P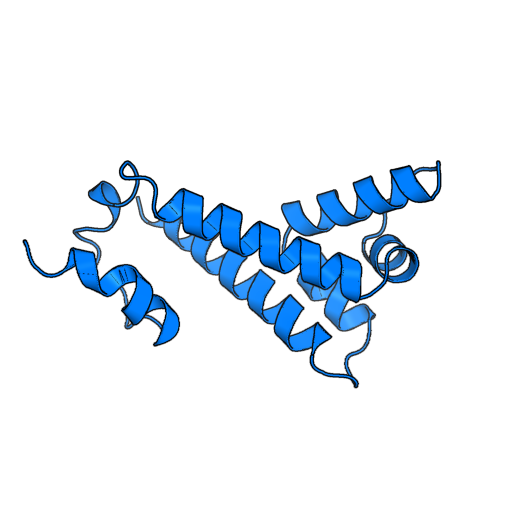rotein AF-A0A964NHQ1-F1 (afdb_monomer_lite)

Secondary structure (DSSP, 8-state):
--HHHHHHHHHHHHHHHHHHHHH-TT--HHHHHHHHHTSHHHHHHHHHHHHHHHTS----HHHHHHHH-HHHHHHHHHHHHHHHHHHHHSTTTTTTSTT---S---HHHHHHSGGGGS--

Foldseek 3Di:
DVVVVVVLVVLLVLLVVLLVLLVPPPRDLVVSQVSQVVNVVLLVVLQVVQCVVVVHGDDGSSSSCVRVDSVVSNVSSVVVSVVSLVVCVPPVNLVVPPPDPDDDDDPVVCVVCVVSPPPD

Structure (mmCIF, N/CA/C/O backbone):
data_AF-A0A964NHQ1-F1
#
_entry.id   AF-A0A964NHQ1-F1
#
loop_
_atom_site.group_PDB
_atom_site.id
_atom_site.type_symbol
_atom_site.label_atom_id
_atom_site.label_alt_id
_atom_site.label_comp_id
_atom_site.label_asym_id
_atom_site.label_entity_id
_atom_site.label_seq_id
_atom_site.pdbx_PDB_ins_code
_atom_site.Cartn_x
_atom_site.Cartn_y
_atom_site.Cartn_z
_atom_site.occupancy
_atom_site.B_iso_or_equiv
_atom_site.auth_seq_id
_atom_site.auth_comp_id
_atom_site.auth_asym_id
_atom_site.auth_atom_id
_atom_site.pdbx_PDB_model_num
ATOM 1 N N . MET A 1 1 ? -23.847 -2.446 14.603 1.00 40.03 1 MET A N 1
ATOM 2 C CA . MET A 1 1 ? -22.460 -1.934 14.708 1.00 40.03 1 MET A CA 1
ATOM 3 C C . MET A 1 1 ? -21.471 -2.906 14.050 1.00 40.03 1 MET A C 1
ATOM 5 O O . MET A 1 1 ? -20.430 -3.206 14.609 1.00 40.03 1 MET A O 1
ATOM 9 N N . THR A 1 2 ? -21.797 -3.386 12.845 1.00 52.00 2 THR A N 1
ATOM 10 C CA . THR A 1 2 ? -21.064 -4.450 12.125 1.00 52.00 2 THR A CA 1
ATOM 11 C C . THR A 1 2 ? -20.156 -3.878 11.028 1.00 52.00 2 THR A C 1
ATOM 13 O O . THR A 1 2 ? -19.152 -4.485 10.676 1.00 52.00 2 THR A O 1
ATOM 16 N N . LEU A 1 3 ? -20.468 -2.665 10.549 1.00 54.62 3 LEU A N 1
ATOM 17 C CA . LEU A 1 3 ? -19.816 -2.045 9.393 1.00 54.62 3 LEU A CA 1
ATOM 18 C C . LEU A 1 3 ? -18.343 -1.681 9.630 1.00 54.62 3 LEU A C 1
ATOM 20 O O . LEU A 1 3 ? -17.528 -1.890 8.745 1.00 54.62 3 LEU A O 1
ATOM 24 N N . MET A 1 4 ? -17.978 -1.161 10.809 1.00 55.47 4 MET A N 1
ATOM 25 C CA . MET A 1 4 ? -16.588 -0.737 11.052 1.00 55.47 4 MET A CA 1
ATOM 26 C C . MET A 1 4 ? -15.625 -1.927 11.108 1.00 55.47 4 MET A C 1
ATOM 28 O O . MET A 1 4 ? -14.546 -1.862 10.531 1.00 55.47 4 MET A O 1
ATOM 32 N N . LEU A 1 5 ? -16.033 -3.040 11.730 1.00 62.16 5 LEU A N 1
ATOM 33 C CA . LEU A 1 5 ? -15.209 -4.250 11.774 1.00 62.16 5 LEU A CA 1
ATOM 34 C C . LEU A 1 5 ? -15.058 -4.874 10.376 1.00 62.16 5 LEU A C 1
ATOM 36 O O . LEU A 1 5 ? -13.964 -5.294 10.016 1.00 62.16 5 LEU A O 1
ATOM 40 N N . GLN A 1 6 ? -16.135 -4.888 9.579 1.00 60.88 6 GLN A N 1
ATOM 41 C CA . GLN A 1 6 ? -16.109 -5.370 8.192 1.00 60.88 6 GLN A CA 1
ATOM 42 C C . GLN A 1 6 ? -15.128 -4.561 7.334 1.00 60.88 6 GLN A C 1
ATOM 44 O O . GLN A 1 6 ? -14.293 -5.154 6.662 1.00 60.88 6 GLN A O 1
ATOM 49 N N . ILE A 1 7 ? -15.141 -3.228 7.456 1.00 70.69 7 ILE A N 1
ATOM 50 C CA . ILE A 1 7 ? -14.216 -2.341 6.734 1.00 70.69 7 ILE A CA 1
ATOM 51 C C . ILE A 1 7 ? -12.749 -2.645 7.085 1.00 70.69 7 ILE A C 1
ATOM 53 O O . ILE A 1 7 ? -11.913 -2.735 6.189 1.00 70.69 7 ILE A O 1
ATOM 57 N N . HIS A 1 8 ? -12.416 -2.844 8.366 1.00 70.06 8 HIS A N 1
ATOM 58 C CA . HIS A 1 8 ? -11.041 -3.180 8.761 1.00 70.06 8 HIS A CA 1
ATOM 59 C C . HIS A 1 8 ? -10.594 -4.547 8.233 1.00 70.06 8 HIS A C 1
ATOM 61 O O . HIS A 1 8 ? -9.472 -4.676 7.748 1.00 70.06 8 HIS A O 1
ATOM 67 N N . VAL A 1 9 ? -11.469 -5.554 8.282 1.00 76.88 9 VAL A N 1
ATOM 68 C CA . VAL A 1 9 ? -11.167 -6.894 7.760 1.00 76.88 9 VAL A CA 1
ATOM 69 C C . VAL A 1 9 ? -10.980 -6.865 6.240 1.00 76.88 9 VAL A C 1
ATOM 71 O O . VAL A 1 9 ? -10.041 -7.479 5.737 1.00 76.88 9 VAL A O 1
ATOM 74 N N . ASP A 1 10 ? -11.805 -6.109 5.513 1.00 81.25 10 ASP A N 1
ATOM 75 C CA . ASP A 1 10 ? -11.678 -5.957 4.060 1.00 81.25 10 ASP A CA 1
ATOM 76 C C . ASP A 1 10 ? -10.367 -5.260 3.665 1.00 81.25 10 ASP A C 1
ATOM 78 O O . ASP A 1 10 ? -9.718 -5.667 2.696 1.00 81.25 10 ASP A O 1
ATOM 82 N N . HIS A 1 11 ? -9.937 -4.249 4.430 1.00 80.75 11 HIS A N 1
ATOM 83 C CA . HIS A 1 11 ? -8.655 -3.575 4.213 1.00 80.75 11 HIS A CA 1
ATOM 84 C C . HIS A 1 11 ? -7.455 -4.485 4.500 1.00 80.75 11 HIS A C 1
ATOM 86 O O . HIS A 1 11 ? -6.522 -4.513 3.697 1.00 80.75 11 HIS A O 1
ATOM 92 N N . ILE A 1 12 ? -7.494 -5.276 5.580 1.00 82.69 12 ILE A N 1
ATOM 93 C CA . ILE A 1 12 ? -6.445 -6.263 5.885 1.00 82.69 12 ILE A CA 1
ATOM 94 C C . ILE A 1 12 ? -6.370 -7.310 4.764 1.00 82.69 12 ILE A C 1
ATOM 96 O O . ILE A 1 12 ? -5.298 -7.538 4.210 1.00 82.69 12 ILE A O 1
ATOM 100 N N . ALA A 1 13 ? -7.508 -7.868 4.339 1.00 86.62 13 ALA A N 1
ATOM 101 C CA . ALA A 1 13 ? -7.555 -8.835 3.241 1.00 86.62 13 ALA A CA 1
ATOM 102 C C . ALA A 1 13 ? -7.094 -8.234 1.897 1.00 86.62 13 ALA A C 1
ATOM 104 O O . ALA A 1 13 ? -6.527 -8.920 1.045 1.00 86.62 13 ALA A O 1
ATOM 105 N N . ALA A 1 14 ? -7.338 -6.942 1.659 1.00 85.69 14 ALA A N 1
ATOM 106 C CA . ALA A 1 14 ? -6.783 -6.239 0.509 1.00 85.69 14 ALA A CA 1
ATOM 107 C C . ALA A 1 14 ? -5.255 -6.109 0.598 1.00 85.69 14 ALA A C 1
ATOM 109 O O . ALA A 1 14 ? -4.583 -6.375 -0.398 1.00 85.69 14 ALA A O 1
ATOM 110 N N . ALA A 1 15 ? -4.711 -5.761 1.764 1.00 88.56 15 ALA A N 1
ATOM 111 C CA . ALA A 1 15 ? -3.271 -5.635 1.976 1.00 88.56 15 ALA A CA 1
ATOM 112 C C . ALA A 1 15 ? -2.541 -6.984 1.857 1.00 88.56 15 ALA A C 1
ATOM 114 O O . ALA A 1 15 ? -1.498 -7.060 1.212 1.00 88.56 15 ALA A O 1
ATOM 115 N N . GLU A 1 16 ? -3.123 -8.076 2.356 1.00 89.75 16 GLU A N 1
ATOM 116 C CA . GLU A 1 16 ? -2.575 -9.426 2.154 1.00 89.75 16 GLU A CA 1
ATOM 117 C C . GLU A 1 16 ? -2.508 -9.812 0.669 1.00 89.75 16 GLU A C 1
ATOM 119 O O . GLU A 1 16 ? -1.535 -10.419 0.226 1.00 89.75 16 GLU A O 1
ATOM 124 N N . ARG A 1 17 ? -3.493 -9.399 -0.142 1.00 90.81 17 ARG A N 1
ATOM 125 C CA . ARG A 1 17 ? -3.442 -9.596 -1.603 1.00 90.81 17 ARG A CA 1
ATOM 126 C C . ARG A 1 17 ? -2.320 -8.801 -2.270 1.00 90.81 17 ARG A C 1
ATOM 128 O O . ARG A 1 17 ? -1.789 -9.273 -3.271 1.00 90.81 17 ARG A O 1
ATOM 135 N N . VAL A 1 18 ? -1.955 -7.629 -1.741 1.00 91.56 18 VAL A N 1
ATOM 136 C CA . VAL A 1 18 ? -0.780 -6.873 -2.212 1.00 91.56 18 VAL A CA 1
ATOM 137 C C . VAL A 1 18 ? 0.497 -7.658 -1.915 1.00 91.56 18 VAL A C 1
ATOM 139 O O . VAL A 1 18 ? 1.303 -7.834 -2.821 1.00 91.56 18 VAL A O 1
ATOM 142 N N . LEU A 1 19 ? 0.657 -8.182 -0.693 1.00 91.00 19 LEU A N 1
ATOM 143 C CA . LEU A 1 19 ? 1.827 -8.991 -0.322 1.00 91.00 19 LEU A CA 1
ATOM 144 C C . LEU A 1 19 ? 1.945 -10.252 -1.185 1.00 91.00 19 LEU A C 1
ATOM 146 O O . LEU A 1 19 ? 2.997 -10.495 -1.768 1.00 91.00 19 LEU A O 1
ATOM 150 N N . ALA A 1 20 ? 0.849 -10.993 -1.357 1.00 90.12 20 ALA A N 1
ATOM 151 C CA . ALA A 1 20 ? 0.829 -12.180 -2.210 1.00 90.12 20 ALA A CA 1
ATOM 152 C C . ALA A 1 20 ? 1.181 -11.854 -3.673 1.00 90.12 20 ALA A C 1
ATOM 154 O O . ALA A 1 20 ? 1.862 -12.629 -4.339 1.00 90.12 20 ALA A O 1
ATOM 155 N N . ALA A 1 21 ? 0.741 -10.696 -4.177 1.00 90.38 21 ALA A N 1
ATOM 156 C CA . ALA A 1 21 ? 1.098 -10.241 -5.516 1.00 90.38 21 ALA A CA 1
ATOM 157 C C . ALA A 1 21 ? 2.569 -9.805 -5.628 1.00 90.38 21 ALA A C 1
ATOM 159 O O . ALA A 1 21 ? 3.110 -9.850 -6.720 1.00 90.38 21 ALA A O 1
ATOM 160 N N . LEU A 1 22 ? 3.222 -9.385 -4.543 1.00 89.12 22 LEU A N 1
ATOM 161 C CA . LEU A 1 22 ? 4.645 -9.022 -4.550 1.00 89.12 22 LEU A CA 1
ATOM 162 C C . LEU A 1 22 ? 5.572 -10.237 -4.455 1.00 89.12 22 LEU A C 1
ATOM 164 O O . LEU A 1 22 ? 6.670 -10.207 -5.005 1.00 89.12 22 LEU A O 1
ATOM 168 N N . GLU A 1 23 ? 5.139 -11.294 -3.767 1.00 88.31 23 GLU A N 1
ATOM 169 C CA . GLU A 1 23 ? 5.879 -12.560 -3.667 1.00 88.31 23 GLU A CA 1
ATOM 170 C C . GLU A 1 23 ? 5.856 -13.351 -4.983 1.00 88.31 23 GLU A C 1
ATOM 172 O O . GLU A 1 23 ? 6.802 -14.077 -5.304 1.00 88.31 23 GLU A O 1
ATOM 177 N N . ASP A 1 24 ? 4.795 -13.192 -5.775 1.00 87.94 24 ASP A N 1
ATOM 178 C CA . ASP A 1 24 ? 4.731 -13.741 -7.120 1.00 87.94 24 ASP A CA 1
ATOM 179 C C . ASP A 1 24 ? 5.666 -12.957 -8.053 1.00 87.94 24 ASP A C 1
ATOM 181 O O . ASP A 1 24 ? 5.315 -11.920 -8.608 1.00 87.94 24 ASP A O 1
ATOM 185 N N . SER A 1 25 ? 6.875 -13.484 -8.254 1.0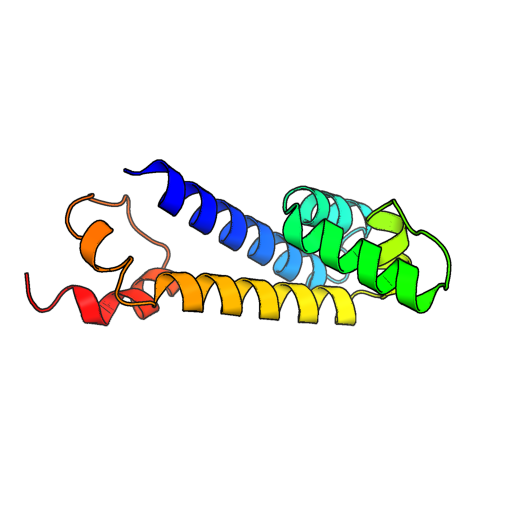0 64.88 25 SER A N 1
ATOM 186 C CA . SER A 1 25 ? 7.890 -12.926 -9.166 1.00 64.88 25 SER A CA 1
ATOM 187 C C . SER A 1 25 ? 7.429 -12.735 -10.623 1.00 64.88 25 SER A C 1
ATOM 189 O O . SER A 1 25 ? 8.123 -12.074 -11.395 1.00 64.88 25 SER A O 1
ATOM 191 N N . SER A 1 26 ? 6.276 -13.296 -11.009 1.00 73.31 26 SER A N 1
ATOM 192 C CA . SER A 1 26 ? 5.656 -13.097 -12.323 1.00 73.31 26 SER A CA 1
ATOM 193 C C . SER A 1 26 ? 4.579 -12.007 -12.341 1.00 73.31 26 SER A C 1
ATOM 195 O O . SER A 1 26 ? 4.025 -11.701 -13.401 1.00 73.31 26 SER A O 1
ATOM 197 N N . ALA A 1 27 ? 4.259 -11.422 -11.186 1.00 72.19 27 ALA A N 1
ATOM 198 C CA . ALA A 1 27 ? 3.189 -10.455 -11.069 1.00 72.19 27 ALA A CA 1
ATOM 199 C C . ALA A 1 27 ? 3.516 -9.162 -11.813 1.00 72.19 27 ALA A C 1
ATOM 201 O O . ALA A 1 27 ? 4.522 -8.489 -11.587 1.00 72.19 27 ALA A O 1
ATOM 202 N N . ASP A 1 28 ? 2.586 -8.792 -12.683 1.00 83.31 28 ASP A N 1
ATOM 203 C CA . ASP A 1 28 ? 2.579 -7.507 -13.354 1.00 83.31 28 ASP A CA 1
ATOM 204 C C . ASP A 1 28 ? 2.431 -6.369 -12.325 1.00 83.31 28 ASP A C 1
ATOM 206 O O . ASP A 1 28 ? 1.502 -6.364 -11.507 1.00 83.31 28 ASP A O 1
ATOM 210 N N . LEU A 1 29 ? 3.319 -5.373 -12.395 1.00 83.00 29 LEU A N 1
ATOM 211 C CA . LEU A 1 29 ? 3.273 -4.160 -11.574 1.00 83.00 29 LEU A CA 1
ATOM 212 C C . LEU A 1 29 ? 1.917 -3.445 -11.672 1.00 83.00 29 LEU A C 1
ATOM 214 O O . LEU A 1 29 ? 1.466 -2.865 -10.684 1.00 83.00 29 LEU A O 1
ATOM 218 N N . PHE A 1 30 ? 1.215 -3.545 -12.806 1.00 84.88 30 PHE A N 1
ATOM 219 C CA . PHE A 1 30 ? -0.150 -3.025 -12.940 1.00 84.88 30 PHE A CA 1
ATOM 220 C C . PHE A 1 30 ? -1.154 -3.750 -12.038 1.00 84.88 30 PHE A C 1
ATOM 222 O O . PHE A 1 30 ? -2.043 -3.128 -11.449 1.00 84.88 30 PHE A O 1
ATOM 229 N N . ARG A 1 31 ? -1.017 -5.071 -11.884 1.00 87.81 31 ARG A N 1
ATOM 230 C CA . ARG A 1 31 ? -1.871 -5.860 -10.989 1.00 87.81 31 ARG A CA 1
ATOM 231 C C . ARG A 1 31 ? -1.623 -5.475 -9.535 1.00 87.81 31 ARG A C 1
ATOM 233 O O . ARG A 1 31 ? -2.583 -5.295 -8.784 1.00 87.81 31 ARG A O 1
ATOM 240 N N . VAL A 1 32 ? -0.359 -5.282 -9.163 1.00 90.38 32 VAL A N 1
ATOM 241 C CA . VAL A 1 32 ? 0.026 -4.791 -7.833 1.00 90.38 32 VAL A CA 1
ATOM 242 C C . VAL A 1 32 ? -0.560 -3.398 -7.591 1.00 90.38 32 VAL A C 1
ATOM 244 O O . VAL A 1 32 ? -1.245 -3.188 -6.591 1.00 90.38 32 VAL A O 1
ATOM 247 N N . ALA A 1 33 ? -0.394 -2.465 -8.531 1.00 90.81 33 ALA A N 1
ATOM 248 C CA . ALA A 1 33 ? -0.914 -1.107 -8.404 1.00 90.81 33 ALA A CA 1
ATOM 249 C C . ALA A 1 33 ? -2.444 -1.059 -8.267 1.00 90.81 33 ALA A C 1
ATOM 251 O O . ALA A 1 33 ? -2.975 -0.257 -7.492 1.00 90.81 33 ALA A O 1
ATOM 252 N N . ARG A 1 34 ? -3.165 -1.961 -8.944 1.00 90.62 34 ARG A N 1
ATOM 253 C CA . ARG A 1 34 ? -4.618 -2.111 -8.788 1.00 90.62 34 ARG A CA 1
ATOM 254 C C . ARG A 1 34 ? -5.005 -2.529 -7.370 1.00 90.62 34 ARG A C 1
ATOM 256 O O . ARG A 1 34 ? -5.970 -1.996 -6.828 1.00 90.62 34 ARG A O 1
ATOM 263 N N . HIS A 1 35 ? -4.265 -3.461 -6.767 1.00 91.56 35 HIS A N 1
ATOM 264 C CA . HIS A 1 35 ? -4.492 -3.871 -5.380 1.00 91.56 35 HIS A CA 1
ATOM 265 C C . HIS A 1 35 ? -4.160 -2.746 -4.393 1.00 91.56 35 HIS A C 1
ATOM 267 O O . HIS A 1 35 ? -4.944 -2.497 -3.481 1.00 91.56 35 HIS A O 1
ATOM 273 N N . VAL A 1 36 ? -3.073 -2.006 -4.621 1.00 92.38 36 VAL A N 1
ATOM 274 C CA . VAL A 1 36 ? -2.698 -0.851 -3.789 1.00 92.38 36 VAL A CA 1
ATOM 275 C C . VAL A 1 36 ? -3.737 0.268 -3.875 1.00 92.38 36 VAL A C 1
ATOM 277 O O . VAL A 1 36 ? -4.105 0.851 -2.861 1.00 92.38 36 VAL A O 1
ATOM 280 N N . SER A 1 37 ? -4.280 0.532 -5.064 1.00 90.69 37 SER A N 1
ATOM 281 C CA . SER A 1 37 ? -5.298 1.572 -5.279 1.00 90.69 37 SER A CA 1
ATOM 282 C C . SER A 1 37 ? -6.635 1.261 -4.595 1.00 90.69 37 SER A C 1
ATOM 284 O O . SER A 1 37 ? -7.407 2.172 -4.308 1.00 90.69 37 SER A O 1
ATOM 286 N N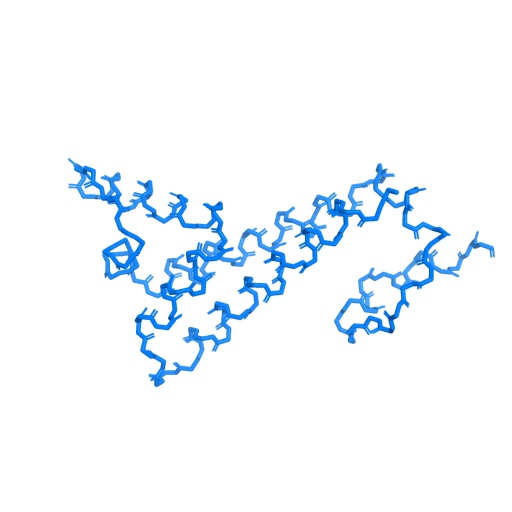 . ALA A 1 38 ? -6.905 -0.014 -4.295 1.00 89.31 38 ALA A N 1
ATOM 287 C CA . ALA A 1 38 ? -8.063 -0.429 -3.505 1.00 89.31 38 ALA A CA 1
ATOM 288 C C . ALA A 1 38 ? -7.905 -0.135 -2.000 1.00 89.31 38 ALA A C 1
ATOM 290 O O . ALA A 1 38 ? -8.856 -0.314 -1.242 1.00 89.31 38 ALA A O 1
ATOM 291 N N . ILE A 1 39 ? -6.723 0.319 -1.569 1.00 92.31 39 ILE A N 1
ATOM 292 C CA . ILE A 1 39 ? -6.386 0.643 -0.184 1.00 92.31 39 ILE A CA 1
ATOM 293 C C . ILE A 1 39 ? -5.989 2.128 -0.130 1.00 92.31 39 ILE A C 1
ATOM 295 O O . ILE A 1 39 ? -4.811 2.459 -0.289 1.00 92.31 39 ILE A O 1
ATOM 299 N N . PRO A 1 40 ? -6.942 3.053 0.099 1.00 90.88 40 PRO A N 1
ATOM 300 C CA . PRO A 1 40 ? -6.690 4.492 -0.025 1.00 90.88 40 PRO A CA 1
ATOM 301 C C . PRO A 1 40 ? -5.530 5.001 0.838 1.00 90.88 40 PRO A C 1
ATOM 303 O O . PRO A 1 40 ? -4.782 5.888 0.431 1.00 90.88 40 PRO A O 1
ATOM 306 N N . GLU A 1 41 ? -5.364 4.439 2.037 1.00 91.94 41 GLU A N 1
ATOM 307 C CA . GLU A 1 41 ? -4.281 4.813 2.942 1.00 91.94 41 GLU A CA 1
ATOM 308 C C . GLU A 1 41 ? -2.903 4.392 2.421 1.00 91.94 41 GLU A C 1
ATOM 310 O O . GLU A 1 41 ? -1.987 5.213 2.421 1.00 91.94 41 GLU A O 1
ATOM 315 N N . LEU A 1 42 ? -2.772 3.165 1.911 1.00 94.12 42 LEU A N 1
ATOM 316 C CA . LEU A 1 42 ? -1.525 2.676 1.327 1.00 94.12 42 LEU A CA 1
ATOM 317 C C . LEU A 1 42 ? -1.175 3.458 0.058 1.00 94.12 42 LEU A C 1
ATOM 319 O O . LEU A 1 42 ? -0.044 3.916 -0.081 1.00 94.12 42 LEU A O 1
ATOM 323 N N . GLY A 1 43 ? -2.153 3.674 -0.829 1.00 94.69 43 GLY A N 1
ATOM 324 C CA . GLY A 1 43 ? -1.963 4.466 -2.045 1.00 94.69 43 GLY A CA 1
ATOM 325 C C . GLY A 1 43 ? -1.432 5.868 -1.744 1.00 94.69 43 GLY A C 1
ATOM 326 O O . GLY A 1 43 ? -0.448 6.289 -2.348 1.00 94.69 43 GLY A O 1
ATOM 327 N N . ARG A 1 44 ? -2.014 6.547 -0.747 1.00 95.88 44 ARG A N 1
ATOM 328 C CA . ARG A 1 44 ? -1.557 7.865 -0.287 1.00 95.88 44 ARG A CA 1
ATOM 329 C C . ARG A 1 44 ? -0.140 7.833 0.293 1.00 95.88 44 ARG A C 1
ATOM 331 O O . ARG A 1 44 ? 0.682 8.644 -0.118 1.00 95.88 44 ARG A O 1
ATOM 338 N N . ARG A 1 45 ? 0.179 6.878 1.182 1.00 95.88 45 ARG A N 1
ATOM 339 C CA . ARG A 1 45 ? 1.542 6.727 1.739 1.00 95.88 45 ARG A CA 1
ATOM 340 C C . ARG A 1 45 ? 2.583 6.556 0.627 1.00 95.88 45 ARG A C 1
ATOM 342 O O . ARG A 1 45 ? 3.634 7.189 0.672 1.00 95.88 45 ARG A O 1
ATOM 349 N N . MET A 1 46 ? 2.265 5.763 -0.398 1.00 97.06 46 MET A N 1
ATOM 350 C CA . MET A 1 46 ? 3.146 5.554 -1.548 1.00 97.06 46 MET A CA 1
ATOM 351 C C . MET A 1 46 ? 3.335 6.829 -2.376 1.00 97.06 46 MET A C 1
ATOM 353 O O . MET A 1 46 ? 4.469 7.183 -2.695 1.00 97.06 46 MET A O 1
ATOM 357 N N . THR A 1 47 ? 2.256 7.541 -2.717 1.00 97.06 47 THR A N 1
ATOM 358 C CA . THR A 1 47 ? 2.354 8.783 -3.502 1.00 97.06 47 THR A CA 1
ATOM 359 C C . THR A 1 47 ? 3.069 9.898 -2.747 1.00 97.06 47 THR A C 1
ATOM 361 O O . THR A 1 47 ? 3.851 10.627 -3.357 1.00 97.06 47 THR A O 1
ATOM 364 N N . ASP A 1 48 ? 2.864 10.006 -1.433 1.00 97.38 48 ASP A N 1
ATOM 365 C CA . ASP A 1 48 ? 3.526 11.005 -0.588 1.00 97.38 48 ASP A CA 1
ATOM 366 C C . ASP A 1 48 ? 5.031 10.715 -0.506 1.00 97.38 48 ASP A C 1
ATOM 368 O O . ASP A 1 48 ? 5.853 11.562 -0.858 1.00 97.38 48 ASP A O 1
ATOM 372 N N . GLN A 1 49 ? 5.407 9.473 -0.187 1.00 96.88 49 GLN A N 1
ATOM 373 C CA . GLN A 1 49 ? 6.811 9.064 -0.117 1.00 96.88 49 GLN A CA 1
ATOM 374 C C . GLN A 1 49 ? 7.529 9.187 -1.473 1.00 96.88 49 GLN A C 1
ATOM 376 O O . GLN A 1 49 ? 8.698 9.583 -1.534 1.00 96.88 49 GLN A O 1
ATOM 381 N N . ALA A 1 50 ? 6.847 8.864 -2.575 1.00 97.25 50 ALA A N 1
ATOM 382 C CA . ALA A 1 50 ? 7.389 9.045 -3.918 1.00 97.25 50 ALA A CA 1
ATOM 383 C C . ALA A 1 50 ? 7.554 10.531 -4.261 1.00 97.25 50 ALA A C 1
ATOM 385 O O . ALA A 1 50 ? 8.573 10.913 -4.837 1.00 97.25 50 ALA A O 1
ATOM 386 N N . SER A 1 51 ? 6.596 11.375 -3.871 1.00 97.62 51 SER A N 1
ATOM 387 C CA . SER A 1 51 ? 6.674 12.823 -4.077 1.00 97.62 51 SER A CA 1
ATOM 388 C C . SER A 1 51 ? 7.862 13.438 -3.341 1.00 97.62 51 SER A C 1
ATOM 390 O O . SER A 1 51 ? 8.631 14.203 -3.933 1.00 97.62 51 SER A O 1
ATOM 392 N N . ASP A 1 52 ? 8.059 13.042 -2.083 1.00 97.69 52 ASP A N 1
ATOM 393 C CA . ASP A 1 52 ? 9.178 13.480 -1.250 1.00 97.69 52 ASP A CA 1
ATOM 394 C C . ASP A 1 52 ? 10.521 13.067 -1.860 1.00 97.69 52 ASP A C 1
ATOM 396 O O . ASP A 1 52 ? 11.432 13.887 -2.012 1.00 97.69 52 ASP A O 1
ATOM 400 N N . ARG A 1 53 ? 10.633 11.806 -2.301 1.00 96.56 53 ARG A N 1
ATOM 401 C CA . ARG A 1 53 ? 11.836 11.289 -2.970 1.00 96.56 53 ARG A CA 1
ATOM 402 C C . ARG A 1 53 ? 12.115 12.009 -4.290 1.00 96.56 53 ARG A C 1
ATOM 404 O O . ARG A 1 53 ? 13.272 12.305 -4.590 1.00 96.56 53 ARG A O 1
ATOM 411 N N . ALA A 1 54 ? 11.076 12.290 -5.074 1.00 96.12 54 ALA A N 1
ATOM 412 C CA . ALA A 1 54 ? 11.190 12.941 -6.375 1.00 96.12 54 ALA A CA 1
ATOM 413 C C . ALA A 1 54 ? 11.399 14.459 -6.283 1.00 96.12 54 ALA A C 1
ATOM 415 O O . ALA A 1 54 ? 11.724 15.084 -7.294 1.00 96.12 54 ALA A O 1
ATOM 416 N N . ARG A 1 55 ? 11.174 15.060 -5.103 1.00 97.00 55 ARG A N 1
ATOM 417 C CA . ARG A 1 55 ? 11.084 16.517 -4.902 1.00 97.00 55 ARG A CA 1
ATOM 418 C C . ARG A 1 55 ? 10.090 17.182 -5.864 1.00 97.00 55 ARG A C 1
ATOM 420 O O . ARG A 1 55 ? 10.270 18.331 -6.266 1.00 97.00 55 ARG A O 1
ATOM 427 N N . ARG A 1 56 ? 9.058 16.438 -6.270 1.00 96.50 56 ARG A N 1
ATOM 428 C CA . ARG A 1 56 ? 7.973 16.888 -7.151 1.00 96.50 56 ARG A CA 1
ATOM 429 C C . ARG A 1 56 ? 6.721 16.044 -6.903 1.00 96.50 56 ARG A C 1
ATOM 431 O O . ARG A 1 56 ? 6.865 14.890 -6.519 1.00 96.50 56 ARG A O 1
ATOM 438 N N . PRO A 1 57 ? 5.513 16.559 -7.180 1.00 97.38 57 PRO A N 1
ATOM 439 C CA . PRO A 1 57 ? 4.285 15.801 -6.962 1.00 97.38 57 PRO A CA 1
ATOM 440 C C . PRO A 1 57 ? 4.219 14.532 -7.825 1.00 97.38 57 PRO A C 1
ATOM 442 O O . PRO A 1 57 ? 4.301 14.611 -9.052 1.00 97.38 57 PRO A O 1
ATOM 445 N N . VAL A 1 58 ? 4.003 13.384 -7.185 1.00 97.38 58 VAL A N 1
ATOM 446 C CA . VAL A 1 58 ? 3.675 12.091 -7.798 1.00 97.38 58 VAL A CA 1
ATOM 447 C C . VAL A 1 58 ? 2.230 11.770 -7.428 1.00 97.38 58 VAL A C 1
ATOM 449 O O . VAL A 1 58 ? 1.906 11.627 -6.256 1.00 97.38 58 VAL A O 1
ATOM 452 N N . ARG A 1 59 ? 1.336 11.716 -8.422 1.00 95.62 59 ARG A N 1
ATOM 453 C CA . ARG A 1 59 ? -0.117 11.558 -8.194 1.00 95.62 59 ARG A CA 1
ATOM 454 C C . ARG A 1 59 ? -0.641 10.160 -8.501 1.00 95.62 59 ARG A C 1
ATOM 456 O O . ARG A 1 59 ? -1.738 9.823 -8.067 1.00 95.62 59 ARG A O 1
ATOM 463 N N . LEU A 1 60 ? 0.110 9.381 -9.275 1.00 95.75 60 LEU A N 1
ATOM 464 C CA . LEU A 1 60 ? -0.277 8.038 -9.682 1.00 95.75 60 LEU A CA 1
ATOM 465 C C . LEU A 1 60 ? 0.415 7.017 -8.786 1.00 95.75 60 LEU A C 1
ATOM 467 O O . LEU A 1 60 ? 1.619 7.096 -8.539 1.00 95.75 60 LEU A O 1
ATOM 471 N N . VAL A 1 61 ? -0.362 6.046 -8.314 1.00 94.69 61 VAL A N 1
ATOM 472 C CA . VAL A 1 61 ? 0.140 4.934 -7.501 1.00 94.69 61 VAL A CA 1
ATOM 473 C C . VAL A 1 61 ? 1.133 4.093 -8.303 1.00 94.69 61 VAL A C 1
ATOM 475 O O . VAL A 1 61 ? 2.140 3.658 -7.757 1.00 94.69 61 VAL A O 1
ATOM 478 N N . GLU A 1 62 ? 0.899 3.911 -9.603 1.00 94.75 62 GLU A N 1
ATOM 479 C CA . GLU A 1 62 ? 1.789 3.158 -10.495 1.00 94.75 62 GLU A CA 1
ATOM 480 C C . GLU A 1 62 ? 3.182 3.797 -10.548 1.00 94.75 62 GLU A C 1
ATOM 482 O O . GLU A 1 62 ? 4.179 3.126 -10.280 1.00 94.75 62 GLU A O 1
ATOM 487 N N . ASP A 1 63 ? 3.244 5.112 -10.781 1.00 94.81 63 ASP A N 1
ATOM 488 C CA . ASP A 1 63 ? 4.495 5.877 -10.785 1.00 94.81 63 ASP A CA 1
ATOM 489 C C . ASP A 1 63 ? 5.207 5.803 -9.431 1.00 94.81 63 ASP A C 1
ATOM 491 O O . ASP A 1 63 ? 6.430 5.661 -9.369 1.00 94.81 63 ASP A O 1
ATOM 495 N N . ALA A 1 64 ? 4.444 5.879 -8.337 1.00 95.62 64 ALA A N 1
ATOM 496 C CA . ALA A 1 64 ? 4.986 5.777 -6.990 1.00 95.62 64 ALA A CA 1
ATOM 497 C C . ALA A 1 64 ? 5.609 4.399 -6.725 1.00 95.62 64 ALA A C 1
ATOM 499 O O . ALA A 1 64 ? 6.717 4.319 -6.194 1.00 95.62 64 ALA A O 1
ATOM 500 N N . ILE A 1 65 ? 4.940 3.317 -7.134 1.00 93.75 65 ILE A N 1
ATOM 501 C CA . ILE A 1 65 ? 5.432 1.943 -6.973 1.00 93.75 65 ILE A CA 1
ATOM 502 C C . ILE A 1 65 ? 6.677 1.709 -7.830 1.00 93.75 65 ILE A C 1
ATOM 504 O O . ILE A 1 65 ? 7.660 1.172 -7.323 1.00 93.75 65 ILE A O 1
ATOM 508 N N . VAL A 1 66 ? 6.676 2.142 -9.094 1.00 93.88 66 VAL A N 1
ATOM 509 C CA . VAL A 1 66 ? 7.846 2.026 -9.984 1.00 93.88 66 VAL A CA 1
ATOM 510 C C . VAL A 1 66 ? 9.042 2.787 -9.410 1.00 93.88 66 VAL A C 1
ATOM 512 O O . VAL A 1 66 ? 10.170 2.301 -9.452 1.00 93.88 66 VAL A O 1
ATOM 515 N N . MET A 1 67 ? 8.805 3.970 -8.841 1.00 95.19 67 MET A N 1
ATOM 516 C CA . MET A 1 67 ? 9.862 4.816 -8.291 1.00 95.19 67 MET A CA 1
ATOM 517 C C . MET A 1 67 ? 10.437 4.304 -6.966 1.00 95.19 67 MET A C 1
ATOM 519 O O . MET A 1 67 ? 11.644 4.413 -6.738 1.00 95.19 67 MET A O 1
ATOM 523 N N . LEU A 1 68 ? 9.586 3.809 -6.066 1.00 94.44 68 LEU A N 1
ATOM 524 C CA . LEU A 1 68 ? 9.987 3.345 -4.735 1.00 94.44 68 LEU A CA 1
ATOM 525 C C . LEU A 1 68 ? 10.475 1.891 -4.750 1.00 94.44 68 LEU A C 1
ATOM 527 O O . LEU A 1 68 ? 11.353 1.525 -3.970 1.00 94.44 68 LEU A O 1
ATOM 531 N N . GLY A 1 69 ? 9.949 1.081 -5.665 1.00 93.56 69 GLY A N 1
ATOM 532 C CA . GLY A 1 69 ? 10.264 -0.333 -5.796 1.00 93.56 69 GLY A CA 1
ATOM 533 C C . GLY A 1 69 ? 9.446 -1.233 -4.867 1.00 93.56 69 GLY A C 1
ATOM 534 O O . GLY A 1 69 ? 8.863 -0.804 -3.868 1.00 93.56 69 GLY A O 1
ATOM 535 N N . ALA A 1 70 ? 9.439 -2.524 -5.209 1.00 90.50 70 ALA A N 1
ATOM 536 C CA . ALA A 1 70 ? 8.654 -3.559 -4.536 1.00 90.50 70 ALA A CA 1
ATOM 537 C C . ALA A 1 70 ? 8.964 -3.678 -3.035 1.00 90.50 70 ALA A C 1
ATOM 539 O O . ALA A 1 70 ? 8.046 -3.813 -2.235 1.00 90.50 70 ALA A O 1
ATOM 540 N N . GLN A 1 71 ? 10.235 -3.556 -2.637 1.00 91.31 71 GLN A N 1
ATOM 541 C CA . GLN A 1 71 ? 10.649 -3.708 -1.238 1.00 91.31 71 GLN A CA 1
ATOM 542 C C . GLN A 1 71 ? 10.085 -2.610 -0.324 1.00 91.31 71 GLN A C 1
ATOM 544 O O . GLN A 1 71 ? 9.703 -2.879 0.815 1.00 91.31 71 GLN A O 1
ATOM 549 N N . ILE A 1 72 ? 10.011 -1.368 -0.817 1.00 93.81 72 ILE A N 1
ATOM 550 C CA . ILE A 1 72 ? 9.404 -0.269 -0.056 1.00 93.81 72 ILE A CA 1
ATOM 551 C C . ILE A 1 72 ? 7.898 -0.499 0.075 1.00 93.81 72 ILE A C 1
ATOM 553 O O . ILE A 1 72 ? 7.360 -0.350 1.171 1.00 93.81 72 ILE A O 1
ATOM 557 N N . LEU A 1 73 ? 7.234 -0.910 -1.010 1.00 94.12 73 LEU A N 1
ATOM 558 C CA . LEU A 1 73 ? 5.808 -1.224 -0.980 1.00 94.12 73 LEU A CA 1
ATOM 559 C C . LEU A 1 73 ? 5.494 -2.378 -0.017 1.00 94.12 73 LEU A C 1
ATOM 561 O O . LEU A 1 73 ? 4.534 -2.292 0.746 1.00 94.12 73 LEU A O 1
ATOM 565 N N . GLU A 1 74 ? 6.301 -3.438 -0.028 1.00 94.00 74 GLU A N 1
ATOM 566 C CA . GLU A 1 74 ? 6.144 -4.585 0.866 1.00 94.00 74 GLU A CA 1
ATOM 567 C C . GLU A 1 74 ? 6.252 -4.158 2.334 1.00 94.00 74 GLU A C 1
ATOM 569 O O . GLU A 1 74 ? 5.356 -4.440 3.129 1.00 94.00 74 GLU A O 1
ATOM 574 N N . SER A 1 75 ? 7.3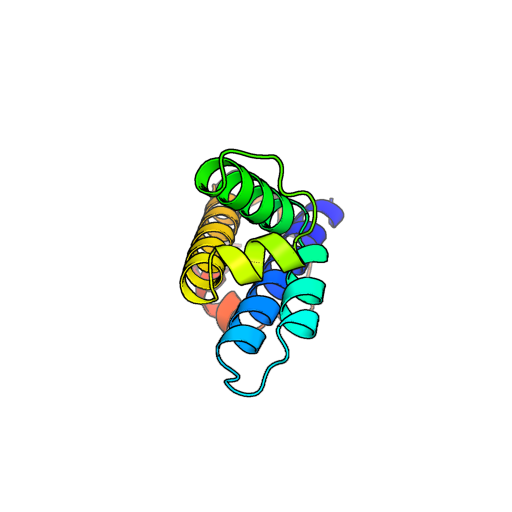13 -3.419 2.678 1.00 95.75 75 SER A N 1
ATOM 575 C CA . SER A 1 75 ? 7.531 -2.899 4.030 1.00 95.75 75 SER A CA 1
ATOM 576 C C . SER A 1 75 ? 6.369 -2.014 4.486 1.00 95.75 75 SER A C 1
ATOM 578 O O . SER A 1 75 ? 5.792 -2.244 5.548 1.00 95.75 75 SER A O 1
ATOM 580 N N . ALA A 1 76 ? 5.945 -1.065 3.646 1.00 93.62 76 ALA A N 1
ATOM 581 C CA . ALA A 1 76 ? 4.814 -0.189 3.944 1.00 93.62 76 ALA A CA 1
ATOM 582 C C . ALA A 1 76 ? 3.508 -0.971 4.158 1.00 93.62 76 ALA A C 1
ATOM 584 O O . ALA A 1 76 ? 2.728 -0.643 5.052 1.00 93.62 76 ALA A O 1
ATOM 585 N N . THR A 1 77 ? 3.283 -2.018 3.362 1.00 93.94 77 THR A N 1
ATOM 586 C CA . THR A 1 77 ? 2.097 -2.875 3.468 1.00 93.94 77 THR A CA 1
ATOM 587 C C . THR A 1 77 ? 2.108 -3.682 4.767 1.00 93.94 77 THR A C 1
ATOM 589 O O . THR A 1 77 ? 1.086 -3.730 5.451 1.00 93.94 77 THR A O 1
ATOM 592 N N . ARG A 1 78 ? 3.252 -4.272 5.151 1.00 94.62 78 ARG A N 1
ATOM 593 C CA . ARG A 1 78 ? 3.393 -5.013 6.419 1.00 94.62 78 ARG A CA 1
ATOM 594 C C . ARG A 1 78 ? 3.143 -4.109 7.626 1.00 94.62 78 ARG A C 1
ATOM 596 O O . ARG A 1 78 ? 2.304 -4.446 8.456 1.00 94.62 78 ARG A O 1
ATOM 603 N N . THR A 1 79 ? 3.781 -2.939 7.670 1.00 94.50 79 THR A N 1
ATOM 604 C CA . THR A 1 79 ? 3.585 -1.958 8.749 1.00 94.50 79 THR A CA 1
ATOM 605 C C . THR A 1 79 ? 2.117 -1.554 8.883 1.00 94.50 79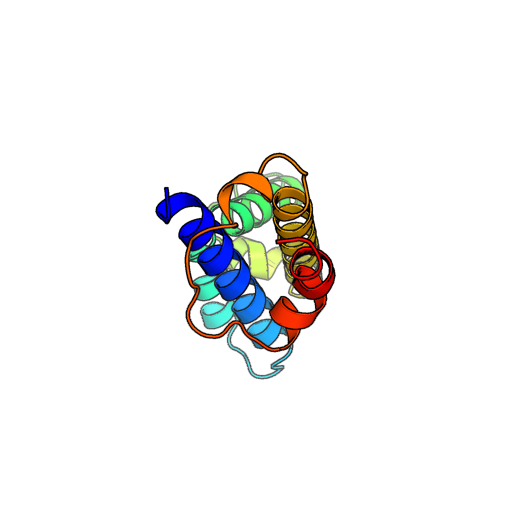 THR A C 1
ATOM 607 O O . THR A 1 79 ? 1.589 -1.485 9.987 1.00 94.50 79 THR A O 1
ATOM 610 N N . LEU A 1 80 ? 1.422 -1.333 7.764 1.00 90.81 80 LEU A N 1
ATOM 611 C CA . LEU A 1 80 ? 0.012 -0.946 7.781 1.00 90.81 80 LEU A CA 1
ATOM 612 C C . LEU A 1 80 ? -0.899 -2.056 8.335 1.00 90.81 80 LEU A C 1
ATOM 614 O O . LEU A 1 80 ? -1.822 -1.775 9.098 1.00 90.81 80 LEU A O 1
ATOM 618 N N . ILE A 1 81 ? -0.628 -3.320 7.991 1.00 88.25 81 ILE A N 1
ATOM 619 C CA . ILE A 1 81 ? -1.341 -4.468 8.569 1.00 88.25 81 ILE A CA 1
ATOM 620 C C . ILE A 1 81 ? -1.102 -4.535 10.080 1.00 88.25 81 ILE A C 1
ATOM 622 O O . ILE A 1 81 ? -2.060 -4.697 10.832 1.00 88.25 81 ILE A O 1
ATOM 626 N N . GLU A 1 82 ? 0.144 -4.384 10.532 1.00 90.50 82 GLU A N 1
ATOM 627 C CA . GLU A 1 82 ? 0.489 -4.385 11.958 1.00 90.50 82 GLU A CA 1
ATOM 628 C C . GLU A 1 82 ? -0.224 -3.260 12.718 1.00 90.50 82 GLU A C 1
ATOM 630 O O . GLU A 1 82 ? -0.802 -3.508 13.775 1.00 90.50 82 GLU A O 1
ATOM 635 N N . GLU A 1 83 ? -0.261 -2.047 12.162 1.00 90.38 83 GLU A N 1
ATOM 636 C CA . GLU A 1 83 ? -0.993 -0.914 12.735 1.00 90.38 83 GLU A CA 1
ATOM 637 C C . GLU A 1 83 ? -2.492 -1.214 12.877 1.00 90.38 83 GLU A C 1
ATOM 639 O O . GLU A 1 83 ? -3.084 -0.946 13.926 1.00 90.38 83 GLU A O 1
ATOM 644 N N . TRP A 1 84 ? -3.121 -1.796 11.851 1.00 87.31 84 TRP A N 1
ATOM 645 C CA . TRP A 1 84 ? -4.538 -2.161 11.912 1.00 87.31 84 TRP A CA 1
ATOM 646 C C . TRP A 1 84 ? -4.811 -3.308 12.882 1.00 87.31 84 TRP A C 1
ATOM 648 O O . TRP A 1 84 ? -5.793 -3.249 13.621 1.00 87.31 84 TRP A O 1
ATOM 658 N N . LEU A 1 85 ? -3.955 -4.330 12.919 1.00 85.00 85 LEU A N 1
ATOM 659 C CA . LEU A 1 85 ? -4.060 -5.414 13.894 1.00 85.00 85 LEU A CA 1
ATOM 660 C C . LEU A 1 85 ? -3.925 -4.871 15.317 1.00 85.00 85 LEU A C 1
ATOM 662 O O . LEU A 1 85 ? -4.760 -5.168 16.169 1.00 85.00 85 LEU A O 1
ATOM 666 N N . HIS A 1 86 ? -2.953 -3.993 15.554 1.00 84.25 86 HIS A N 1
ATOM 667 C CA . HIS A 1 86 ? -2.769 -3.354 16.849 1.00 84.25 86 HIS A CA 1
ATOM 668 C C . HIS A 1 86 ? -3.971 -2.479 17.240 1.00 84.25 86 HIS A C 1
ATOM 670 O O . HIS A 1 86 ? -4.413 -2.502 18.389 1.00 84.25 86 HIS A O 1
ATOM 676 N N . ALA A 1 87 ? -4.559 -1.745 16.288 1.00 78.69 87 ALA A N 1
ATOM 677 C CA . ALA A 1 87 ? -5.780 -0.975 16.519 1.00 78.69 87 ALA A CA 1
ATOM 678 C C . ALA A 1 87 ? -6.975 -1.869 16.903 1.00 78.69 87 ALA A C 1
ATOM 680 O O . ALA A 1 87 ? -7.790 -1.472 17.737 1.00 78.69 87 ALA A O 1
ATOM 681 N N . LEU A 1 88 ? -7.064 -3.082 16.345 1.00 73.31 88 LEU A N 1
ATOM 682 C CA . LEU A 1 88 ? -8.079 -4.078 16.708 1.00 73.31 88 LEU A CA 1
ATOM 683 C C . LEU A 1 88 ? -7.835 -4.704 18.091 1.00 73.31 88 LEU A C 1
ATOM 685 O O . LEU A 1 88 ? -8.797 -5.044 18.782 1.00 73.31 88 LEU A O 1
ATOM 689 N N . GLU A 1 89 ? -6.574 -4.842 18.504 1.00 73.25 89 GLU A N 1
ATOM 690 C CA . GLU A 1 89 ? -6.182 -5.358 19.822 1.00 73.25 89 GLU A CA 1
ATOM 691 C C . GLU A 1 89 ? -6.442 -4.366 20.962 1.00 73.25 89 GLU A C 1
ATOM 693 O O . GLU A 1 89 ? -6.535 -4.777 22.124 1.00 73.25 89 GLU A O 1
ATOM 698 N N . GLN A 1 90 ? -6.604 -3.068 20.669 1.00 67.12 90 GLN A N 1
ATOM 699 C CA . GLN A 1 90 ? -6.887 -2.096 21.716 1.00 67.12 90 GLN A CA 1
ATOM 700 C C . GLN A 1 90 ? -8.211 -2.441 22.434 1.00 67.12 90 GLN A C 1
ATOM 702 O O . GLN A 1 90 ? -9.260 -2.596 21.798 1.00 67.12 90 GLN A O 1
ATOM 707 N N . PRO A 1 91 ? -8.208 -2.522 23.781 1.00 50.53 91 PRO A N 1
ATOM 708 C CA . PRO A 1 91 ? -9.294 -3.087 24.596 1.00 50.53 91 PRO A CA 1
ATOM 709 C C . PRO A 1 91 ? -10.653 -2.362 24.501 1.00 50.53 91 PRO A C 1
ATOM 711 O O . PRO A 1 91 ? -11.635 -2.811 25.094 1.00 50.53 91 PRO A O 1
ATOM 714 N N . GLY A 1 92 ? -10.744 -1.269 23.736 1.00 53.03 92 GLY A N 1
ATOM 715 C CA . GLY A 1 92 ? -12.000 -0.608 23.377 1.00 53.03 92 GLY A CA 1
ATOM 716 C C . GLY A 1 92 ? -12.835 -1.352 22.322 1.00 53.03 92 GLY A C 1
ATOM 717 O O . GLY A 1 92 ? -14.060 -1.264 22.367 1.00 53.03 92 GLY A O 1
ATOM 718 N N . LEU A 1 93 ? -12.214 -2.124 21.418 1.00 50.88 93 LEU A N 1
ATOM 719 C CA . LEU A 1 93 ? -12.902 -2.863 20.343 1.00 50.88 93 LEU A CA 1
ATOM 720 C C . LEU A 1 93 ? -13.318 -4.282 20.755 1.00 50.88 93 LEU A C 1
ATOM 722 O O . LEU A 1 93 ? -14.380 -4.755 20.347 1.00 50.88 93 LEU A O 1
ATOM 726 N N . ALA A 1 94 ? -12.554 -4.933 21.638 1.00 46.16 94 ALA A N 1
ATOM 727 C CA . ALA A 1 94 ? -12.867 -6.270 22.156 1.00 46.16 94 ALA A CA 1
ATOM 728 C C . ALA A 1 94 ? -14.235 -6.350 22.867 1.00 46.16 94 ALA A C 1
ATOM 730 O O . ALA A 1 94 ? -14.858 -7.407 22.869 1.00 46.16 94 ALA A O 1
ATOM 731 N N . ARG A 1 95 ? -14.740 -5.231 23.413 1.00 49.34 95 ARG A N 1
ATOM 732 C CA . ARG A 1 95 ? -16.084 -5.137 24.021 1.00 49.34 95 ARG A CA 1
ATOM 733 C C . ARG A 1 95 ? -17.231 -5.088 23.001 1.00 49.34 95 ARG A C 1
ATOM 735 O O . ARG A 1 95 ? -18.382 -5.253 23.389 1.00 49.34 95 ARG A O 1
ATOM 742 N N . VAL A 1 96 ? -16.937 -4.847 21.721 1.00 48.38 96 VAL A N 1
ATOM 743 C CA . VAL A 1 96 ? -17.938 -4.725 20.642 1.00 48.38 96 VAL A CA 1
ATOM 744 C C . VAL A 1 96 ? -18.049 -6.013 19.812 1.00 48.38 96 VAL A C 1
ATOM 746 O O . VAL A 1 96 ? -19.093 -6.268 19.217 1.00 48.38 96 VAL A O 1
ATOM 749 N N . VAL A 1 97 ? -17.013 -6.860 19.798 1.00 46.59 97 VAL A N 1
ATOM 750 C CA . VAL A 1 97 ? -16.970 -8.106 19.001 1.00 46.59 97 VAL A CA 1
ATOM 751 C C . VAL A 1 97 ? -17.676 -9.286 19.699 1.00 46.59 97 VAL A C 1
ATOM 753 O O . VAL A 1 97 ? -17.976 -10.296 19.066 1.00 46.59 97 VAL A O 1
ATOM 756 N N . THR A 1 98 ? -18.006 -9.175 20.991 1.00 44.56 98 THR A N 1
ATOM 757 C CA . THR A 1 98 ? -18.475 -10.314 21.802 1.00 44.56 98 THR A CA 1
ATOM 758 C C . THR A 1 98 ? -19.940 -10.759 21.628 1.00 44.56 98 THR A C 1
ATOM 760 O O . THR A 1 98 ? -20.304 -11.731 22.285 1.00 44.56 98 THR A O 1
ATOM 763 N N . PRO A 1 99 ? -20.795 -10.183 20.751 1.00 46.31 99 PRO A N 1
ATOM 764 C CA . PRO A 1 99 ? -22.016 -10.909 20.397 1.00 46.31 99 PRO A CA 1
ATOM 765 C C . PRO A 1 99 ? -22.385 -10.786 18.915 1.00 46.31 99 PRO A C 1
ATOM 767 O O . PRO A 1 99 ? -23.516 -10.440 18.589 1.00 46.31 99 PRO A O 1
ATOM 770 N N . LEU A 1 100 ? -21.470 -11.044 17.981 1.00 41.81 100 LEU A N 1
ATOM 771 C CA . LEU A 1 100 ? -21.865 -11.220 16.581 1.00 41.81 100 LEU A CA 1
ATOM 772 C C . LEU A 1 100 ? -21.205 -12.479 16.044 1.00 41.81 100 LEU A C 1
ATOM 774 O O . LEU A 1 100 ? -20.012 -12.491 15.768 1.00 41.81 100 LEU A O 1
ATOM 778 N N . GLY A 1 101 ? -21.999 -13.549 15.951 1.00 40.75 101 GLY A N 1
ATOM 779 C CA . GLY A 1 101 ? -21.600 -14.858 15.443 1.00 40.75 101 GLY A CA 1
ATOM 780 C C . GLY A 1 101 ? -21.005 -14.765 14.041 1.00 40.75 101 GLY A C 1
ATOM 781 O O . GLY A 1 101 ? -21.711 -14.887 13.042 1.00 40.75 101 GLY A O 1
ATOM 782 N N . CYS A 1 102 ? -19.696 -14.529 13.979 1.00 45.78 102 CYS A N 1
ATOM 783 C CA . CYS A 1 102 ? -18.936 -14.479 12.748 1.00 45.78 102 CYS A CA 1
ATOM 784 C C . CYS A 1 102 ? -18.942 -15.858 12.090 1.00 45.78 102 CYS A C 1
ATOM 786 O O . CYS A 1 102 ? -18.532 -16.859 12.686 1.00 45.78 102 CYS A O 1
ATOM 788 N N . ALA A 1 103 ? -19.364 -15.873 10.825 1.00 43.53 103 ALA A N 1
ATOM 789 C CA . ALA A 1 103 ? -19.023 -16.924 9.884 1.00 43.53 103 ALA A CA 1
ATOM 790 C C . ALA A 1 103 ? -17.518 -17.233 9.982 1.00 43.53 103 ALA A C 1
ATOM 792 O O . ALA A 1 103 ? -16.693 -16.349 10.209 1.00 43.53 103 ALA A O 1
ATOM 793 N N . THR A 1 104 ? -17.197 -18.517 9.889 1.00 46.06 104 THR A N 1
ATOM 794 C CA . THR A 1 104 ? -15.950 -19.138 10.337 1.00 46.06 104 THR A CA 1
ATOM 795 C C . THR A 1 104 ? -14.688 -18.343 9.936 1.00 46.06 104 THR A C 1
ATOM 797 O O . THR A 1 104 ? -14.375 -18.283 8.750 1.00 46.06 104 THR A O 1
ATOM 800 N N . PRO A 1 105 ? -13.923 -17.767 10.887 1.00 52.72 105 PRO A N 1
ATOM 801 C CA . PRO A 1 105 ? -12.714 -17.002 10.569 1.00 52.72 105 PRO A CA 1
ATOM 802 C C . PRO A 1 105 ? -11.592 -17.883 9.990 1.00 52.72 105 PRO A C 1
ATOM 804 O O . PRO A 1 105 ? -11.535 -19.097 10.254 1.00 52.72 105 PRO A O 1
ATOM 807 N N . SER A 1 106 ? -10.681 -17.270 9.222 1.00 46.84 106 SER A N 1
ATOM 808 C CA . SER A 1 106 ? -9.480 -17.927 8.684 1.00 46.84 106 SER A CA 1
ATOM 809 C C . SER A 1 106 ? -8.581 -18.482 9.810 1.00 46.84 106 SER A C 1
ATOM 811 O O . SER A 1 106 ? -8.697 -18.059 10.969 1.00 46.84 106 SER A O 1
ATOM 813 N N . PRO A 1 107 ? -7.716 -19.475 9.532 1.00 57.62 107 PRO A N 1
ATOM 814 C CA . PRO A 1 107 ? -6.863 -20.098 10.545 1.00 57.62 107 PRO A CA 1
ATOM 815 C C . PRO A 1 107 ? -5.900 -19.123 11.234 1.00 57.62 107 PRO A C 1
ATOM 817 O O . PRO A 1 107 ? -5.683 -19.274 12.439 1.00 57.62 107 PRO A O 1
ATOM 820 N N . GLU A 1 108 ? -5.358 -18.130 10.516 1.00 42.75 108 GLU A N 1
ATOM 821 C CA . GLU A 1 108 ? -4.513 -17.075 11.090 1.00 42.75 108 GLU A CA 1
ATOM 822 C C . GLU A 1 108 ? -5.289 -16.245 12.123 1.00 42.75 108 GLU A C 1
ATOM 824 O O . GLU A 1 108 ? -4.858 -16.129 13.271 1.00 42.75 108 GLU A O 1
ATOM 829 N N . LEU A 1 109 ? -6.498 -15.787 11.778 1.00 48.16 109 LEU A N 1
ATOM 830 C CA . LEU A 1 109 ? -7.361 -15.021 12.684 1.00 48.16 109 LEU A CA 1
ATOM 831 C C . LEU A 1 109 ? -7.762 -15.842 13.922 1.00 48.16 109 LEU A C 1
ATOM 833 O O . LEU A 1 109 ? -7.738 -15.342 15.046 1.00 48.16 109 LEU A O 1
ATOM 837 N N . ARG A 1 110 ? -8.050 -17.144 13.781 1.00 56.66 110 ARG A N 1
ATOM 838 C CA . ARG A 1 110 ? -8.365 -18.002 14.944 1.00 56.66 110 ARG A CA 1
ATOM 839 C C . ARG A 1 110 ? -7.241 -18.072 15.977 1.00 56.66 110 ARG A C 1
ATOM 841 O O . ARG A 1 110 ? -7.535 -18.321 17.146 1.00 56.66 110 ARG A O 1
ATOM 848 N N . ARG A 1 111 ? -5.976 -17.907 15.574 1.00 57.31 111 ARG A N 1
ATOM 849 C CA . ARG A 1 111 ? -4.841 -17.913 16.510 1.00 57.31 111 ARG A CA 1
ATOM 850 C C . ARG A 1 111 ? -4.774 -16.610 17.300 1.00 57.31 111 ARG A C 1
ATOM 852 O O . ARG A 1 111 ? -4.620 -16.682 18.516 1.00 57.31 111 ARG A O 1
ATOM 859 N N . THR A 1 112 ? -4.988 -15.470 16.646 1.00 53.84 112 THR A N 1
ATOM 860 C CA . THR A 1 112 ? -4.968 -14.143 17.285 1.00 53.84 112 THR A CA 1
ATOM 861 C C . THR A 1 112 ? -6.151 -13.941 18.242 1.00 53.84 112 THR A C 1
ATOM 863 O O . THR A 1 112 ? -5.978 -13.433 19.343 1.00 53.84 112 THR A O 1
ATOM 866 N N . PHE A 1 113 ? -7.348 -14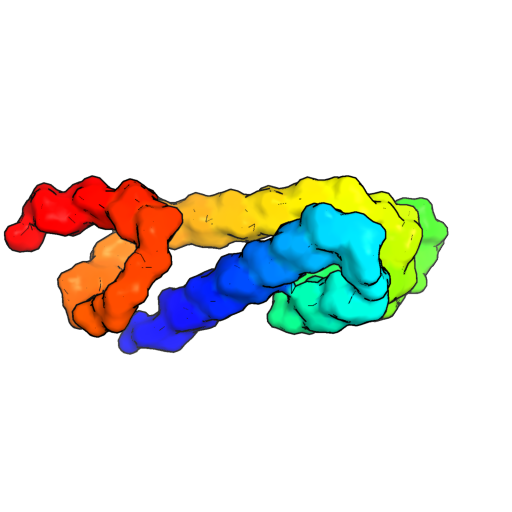.435 17.899 1.00 49.56 113 PHE A N 1
ATOM 867 C CA . PHE A 1 113 ? -8.566 -14.247 18.710 1.00 49.56 113 PHE A CA 1
ATOM 868 C C . PHE A 1 113 ? -8.817 -15.331 19.784 1.00 49.56 113 PHE A C 1
ATOM 870 O O . PHE A 1 113 ? -9.750 -15.212 20.583 1.00 49.56 113 PHE A O 1
ATOM 877 N N . ARG A 1 114 ? -7.999 -16.393 19.857 1.00 43.91 114 ARG A N 1
ATOM 878 C CA . ARG A 1 114 ? -8.186 -17.521 20.799 1.00 43.91 114 ARG A CA 1
ATOM 879 C C . ARG A 1 114 ? -8.175 -17.166 22.302 1.00 43.91 114 ARG A C 1
ATOM 881 O O . ARG A 1 114 ? -8.834 -17.895 23.046 1.00 43.91 114 ARG A O 1
ATOM 888 N N . PRO A 1 115 ? -7.500 -16.103 22.789 1.00 49.34 115 PRO A N 1
ATOM 889 C CA . PRO A 1 115 ? -7.546 -15.751 24.210 1.00 49.34 115 PRO A CA 1
ATOM 890 C C . PRO A 1 115 ? -8.907 -15.211 24.683 1.00 49.34 115 PRO A C 1
ATOM 892 O O . PRO A 1 115 ? -9.175 -15.243 25.878 1.00 49.34 115 PRO A O 1
ATOM 895 N N . LEU A 1 116 ? -9.780 -14.745 23.780 1.00 46.78 116 LEU A N 1
ATOM 896 C CA . LEU A 1 116 ? -11.024 -14.044 24.143 1.00 46.78 116 LEU A CA 1
ATOM 897 C C . LEU A 1 116 ? -12.239 -14.967 24.365 1.00 46.78 116 LEU A C 1
ATOM 899 O O . LEU A 1 116 ? -13.281 -14.502 24.812 1.00 46.78 116 LEU A O 1
ATOM 903 N N . ALA A 1 117 ? -12.123 -16.269 24.077 1.00 43.91 117 ALA A N 1
ATOM 904 C CA . ALA A 1 117 ? -13.239 -17.224 24.164 1.00 43.91 117 ALA A CA 1
ATOM 905 C C . ALA A 1 117 ? -13.284 -18.048 25.470 1.00 43.91 117 ALA A C 1
ATOM 907 O O . ALA A 1 117 ? -14.200 -18.845 25.659 1.00 43.91 117 ALA A O 1
ATOM 908 N N . ARG A 1 118 ? -12.310 -17.892 26.379 1.00 40.62 118 ARG A N 1
ATOM 909 C CA . ARG A 1 118 ? -12.327 -18.516 27.717 1.00 40.62 118 ARG A CA 1
ATOM 910 C C . ARG A 1 118 ? -12.720 -17.472 28.760 1.00 40.62 118 ARG A C 1
ATOM 912 O O . ARG A 1 118 ? -11.862 -16.941 29.455 1.00 40.62 118 ARG A O 1
ATOM 919 N N . GLY A 1 119 ? -14.007 -17.159 28.835 1.00 40.72 119 GLY A N 1
ATOM 920 C CA . GLY A 1 119 ? -14.529 -16.232 29.845 1.00 40.72 119 GLY A CA 1
ATOM 921 C C . GLY A 1 119 ? -15.908 -15.637 29.563 1.00 40.72 119 GLY A C 1
ATOM 922 O O . GLY A 1 119 ? -16.300 -14.736 30.297 1.00 40.72 119 GLY A O 1
ATOM 923 N N . ALA A 1 120 ? -16.611 -16.100 28.522 1.00 39.19 120 ALA A N 1
ATOM 924 C CA . ALA A 1 120 ? -18.049 -15.882 28.379 1.00 39.19 120 ALA A CA 1
ATOM 925 C C . ALA A 1 120 ? -18.815 -16.961 29.153 1.00 39.19 120 ALA A C 1
ATOM 927 O O . ALA A 1 120 ? -18.381 -18.136 29.073 1.00 39.19 120 ALA A O 1
#

Sequence (120 aa):
MTLMLQIHVDHIAAAERVLAALEDSSADLFRVARHVSAIPELGRRMTDQASDRARRPVRLVEDAIVMLGAQILESATRTLIEEWLHALEQPGLARVVTPLGCATPSPELRRTFRPLARGA

pLDDT: mean 77.26, std 20.12, range [39.19, 97.69]

Radius of gyration: 16.79 Å; chains: 1; bounding box: 34×37×43 Å